Protein AF-A0A6M3LBQ7-F1 (afdb_monomer_lite)

Foldseek 3Di:
DDKDWDADPPQQKIFIADPVVRDTAADIFQDDPNDGSRRLVVVLCVLDPDGPVVADRVLRNVSSVVQVVCVVPDDRDDRDHDDPPPPDDD

pLDDT: mean 82.42, std 13.97, range [48.38, 94.62]

Organism: NCBI:txid1070528

Secondary structure (DSSP, 8-state):
--EEEEEETTTTEEEEEETTTTEEEEEEE--BTTB-HHHHHHHHHHHSSS-GGGS-HHHHHHHHHHHHHHGGG-PPP--PPP--------

Sequence (90 aa):
MGVGILCDKHDEHACFVCNTTEWAFGPVFDEREGLSASEVAEKFLEWLPLDPREYADNVLEKGYGDFLAALPGIVKAELEQGDDDDETDD

Structure (mmCIF, N/CA/C/O backbone):
data_AF-A0A6M3LBQ7-F1
#
_entry.id   AF-A0A6M3LBQ7-F1
#
loop_
_atom_site.group_PDB
_atom_site.id
_atom_site.type_symbol
_atom_site.label_atom_id
_atom_site.label_alt_id
_atom_site.label_comp_id
_atom_site.label_asym_id
_atom_site.label_entity_id
_atom_site.label_seq_id
_atom_site.pdbx_PDB_ins_code
_atom_site.Cartn_x
_atom_site.Cartn_y
_atom_site.Cartn_z
_atom_site.occupancy
_atom_site.B_iso_or_equiv
_atom_site.auth_seq_id
_atom_site.auth_comp_id
_atom_site.auth_asym_id
_atom_site.auth_atom_id
_atom_site.pdbx_PDB_model_num
ATOM 1 N N . MET A 1 1 ? -6.195 -3.818 -16.780 1.00 60.72 1 MET A N 1
ATOM 2 C CA . MET A 1 1 ? -5.681 -4.615 -15.647 1.00 60.72 1 MET A CA 1
ATOM 3 C C . MET A 1 1 ? -5.628 -3.693 -14.445 1.00 60.72 1 MET A C 1
ATOM 5 O O . MET A 1 1 ? -4.945 -2.682 -14.545 1.00 60.72 1 MET A O 1
ATOM 9 N N . GLY A 1 2 ? -6.417 -3.958 -13.404 1.00 81.44 2 GLY A N 1
ATOM 10 C CA . GLY A 1 2 ? -6.566 -3.056 -12.255 1.00 81.44 2 GLY A CA 1
ATOM 11 C C . GLY A 1 2 ? -5.969 -3.635 -10.978 1.00 81.44 2 GLY A C 1
ATOM 12 O O . GLY A 1 2 ? -5.921 -4.857 -10.824 1.00 81.44 2 GLY A O 1
ATOM 13 N N . VAL A 1 3 ? -5.545 -2.742 -10.089 1.00 89.88 3 VAL A N 1
ATOM 14 C CA . VAL A 1 3 ? -5.181 -3.050 -8.704 1.00 89.88 3 VAL A CA 1
ATOM 15 C C . VAL A 1 3 ? -6.443 -2.937 -7.854 1.00 89.88 3 VAL A C 1
ATOM 17 O O . VAL A 1 3 ? -7.210 -1.986 -8.001 1.00 89.88 3 VAL A O 1
ATOM 20 N N . GLY A 1 4 ? -6.691 -3.942 -7.026 1.00 92.50 4 GLY A N 1
ATOM 21 C CA . GLY A 1 4 ? -7.716 -3.938 -5.993 1.00 92.50 4 GLY A CA 1
ATOM 22 C C . GLY A 1 4 ? -7.082 -3.928 -4.609 1.00 92.50 4 GLY A C 1
ATOM 23 O O . GLY A 1 4 ? -5.887 -4.181 -4.458 1.00 92.50 4 GLY A O 1
ATOM 24 N N . ILE A 1 5 ? -7.904 -3.666 -3.600 1.00 94.25 5 ILE A N 1
ATOM 25 C CA . ILE A 1 5 ? -7.531 -3.799 -2.194 1.00 94.25 5 ILE A CA 1
ATOM 26 C C . ILE A 1 5 ? -8.337 -4.965 -1.638 1.00 94.25 5 ILE A C 1
ATOM 28 O O . ILE A 1 5 ? -9.570 -4.952 -1.679 1.00 94.25 5 ILE A O 1
ATOM 32 N N . LEU A 1 6 ? -7.637 -5.985 -1.155 1.00 93.31 6 LEU A N 1
ATOM 33 C CA . LEU A 1 6 ? -8.239 -7.091 -0.428 1.00 93.31 6 LEU A CA 1
ATOM 34 C C . LEU A 1 6 ? -8.098 -6.794 1.062 1.00 93.31 6 LEU A C 1
ATOM 36 O O . LEU A 1 6 ? -6.994 -6.550 1.534 1.00 93.31 6 LEU A O 1
ATOM 40 N N . CYS A 1 7 ? -9.212 -6.802 1.787 1.00 92.44 7 CYS A N 1
ATOM 41 C CA . CYS A 1 7 ? -9.233 -6.565 3.225 1.00 92.44 7 CYS A CA 1
ATOM 42 C C . CYS A 1 7 ? -9.781 -7.798 3.940 1.00 92.44 7 CYS A C 1
ATOM 44 O O . CYS A 1 7 ? -10.881 -8.270 3.625 1.00 92.44 7 CYS A O 1
ATOM 46 N N . ASP A 1 8 ? -9.010 -8.300 4.899 1.00 89.44 8 ASP A N 1
ATOM 47 C CA . ASP A 1 8 ? -9.476 -9.288 5.852 1.00 89.44 8 ASP A CA 1
ATOM 48 C C . ASP A 1 8 ? -10.215 -8.581 6.995 1.00 89.44 8 ASP A C 1
ATOM 50 O O . ASP A 1 8 ? -9.674 -7.720 7.683 1.00 89.44 8 ASP A O 1
ATOM 54 N N . LYS A 1 9 ? -11.490 -8.929 7.178 1.00 79.69 9 LYS A N 1
ATOM 55 C CA . LYS A 1 9 ? -12.364 -8.286 8.172 1.00 79.69 9 LYS A CA 1
ATOM 56 C C . LYS A 1 9 ? -12.228 -8.869 9.580 1.00 79.69 9 LYS A C 1
ATOM 58 O O . LYS A 1 9 ? -12.914 -8.392 10.479 1.00 79.69 9 LYS A O 1
ATOM 63 N N . HIS A 1 10 ? -11.450 -9.935 9.755 1.00 82.44 10 HIS A N 1
ATOM 64 C CA . HIS A 1 10 ? -11.255 -10.594 11.041 1.00 82.44 10 HIS A CA 1
ATOM 65 C C . HIS A 1 10 ? -10.001 -10.089 11.744 1.00 82.44 10 HIS A C 1
ATOM 67 O O . HIS A 1 10 ? -10.074 -9.771 12.928 1.00 82.44 10 HIS A O 1
ATOM 73 N N . ASP A 1 11 ? -8.896 -10.002 11.011 1.00 77.25 11 ASP A N 1
ATOM 74 C CA . ASP A 1 11 ? -7.604 -9.533 11.511 1.00 77.25 11 ASP A CA 1
ATOM 75 C C . ASP A 1 11 ? -7.335 -8.058 11.152 1.00 77.25 11 ASP A C 1
ATOM 77 O O . ASP A 1 11 ? -6.299 -7.512 11.509 1.00 77.25 11 ASP A O 1
ATOM 81 N N . GLU A 1 12 ? -8.285 -7.396 10.480 1.00 85.81 12 GLU A N 1
ATOM 82 C CA . GLU A 1 12 ? -8.243 -5.964 10.144 1.00 85.81 12 GLU A CA 1
ATOM 83 C C . GLU A 1 12 ? -7.007 -5.563 9.326 1.00 85.81 12 GLU A C 1
ATOM 85 O O . GLU A 1 12 ? -6.524 -4.436 9.413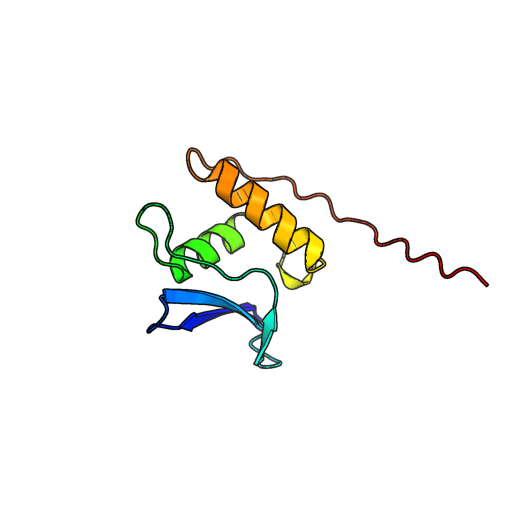 1.00 85.81 12 GLU A O 1
ATOM 90 N N . HIS A 1 13 ? -6.527 -6.480 8.487 1.00 92.50 13 HIS A N 1
ATOM 91 C CA . HIS A 1 13 ? -5.427 -6.248 7.560 1.00 92.50 13 HIS A CA 1
ATOM 92 C C . HIS A 1 13 ? -5.939 -5.993 6.143 1.00 92.50 13 HIS A C 1
ATOM 94 O O . HIS A 1 13 ? -6.999 -6.482 5.738 1.00 92.50 13 HIS A O 1
ATOM 100 N N . ALA A 1 14 ? -5.158 -5.271 5.344 1.00 93.94 14 ALA A N 1
ATOM 101 C CA . ALA A 1 14 ? -5.394 -5.153 3.911 1.00 93.94 14 ALA A CA 1
ATOM 102 C C . ALA A 1 14 ? -4.108 -5.353 3.105 1.00 93.94 14 ALA A C 1
ATOM 104 O O . ALA A 1 14 ? -3.004 -5.199 3.619 1.00 93.94 14 ALA A O 1
ATOM 105 N N . CYS A 1 15 ? -4.242 -5.700 1.830 1.00 94.06 15 CYS A N 1
ATOM 106 C CA . CYS A 1 15 ? -3.133 -5.795 0.884 1.00 94.06 15 CYS A CA 1
ATOM 107 C C . CYS A 1 15 ? -3.595 -5.420 -0.525 1.00 94.06 15 CYS A C 1
ATOM 109 O O . CYS A 1 15 ? -4.797 -5.396 -0.825 1.00 94.06 15 CYS A O 1
ATOM 111 N N . PHE A 1 16 ? -2.641 -5.135 -1.409 1.00 94.56 16 PHE A N 1
ATOM 112 C CA . PHE A 1 16 ? -2.951 -4.975 -2.822 1.00 94.56 16 PHE A CA 1
ATOM 113 C C . PHE A 1 16 ? -3.114 -6.329 -3.495 1.00 94.56 16 PHE A C 1
ATOM 115 O O . PHE A 1 16 ? -2.399 -7.280 -3.195 1.00 94.56 16 PHE A O 1
ATOM 122 N N . VAL A 1 17 ? -4.048 -6.399 -4.443 1.00 94.62 17 VAL A N 1
ATOM 123 C CA . VAL A 1 17 ? -4.287 -7.578 -5.273 1.00 94.62 17 VAL A CA 1
ATOM 124 C C . VAL A 1 17 ? -4.379 -7.180 -6.741 1.00 94.62 17 VAL A C 1
ATOM 126 O O . VAL A 1 17 ? -4.998 -6.183 -7.110 1.00 94.62 17 VAL A O 1
ATOM 129 N N . CYS A 1 18 ? -3.763 -7.960 -7.621 1.00 90.50 18 CYS A N 1
ATOM 130 C CA . CYS A 1 18 ? -3.980 -7.813 -9.053 1.00 90.50 18 CYS A CA 1
ATOM 131 C C . CYS A 1 18 ? -5.317 -8.466 -9.427 1.00 90.50 18 CYS A C 1
ATOM 133 O O . CYS A 1 18 ? -5.429 -9.688 -9.422 1.00 90.50 18 CYS A O 1
ATOM 135 N N . ASN A 1 19 ? -6.318 -7.685 -9.845 1.00 88.00 19 ASN A N 1
ATOM 136 C CA . ASN A 1 19 ? -7.661 -8.205 -10.164 1.00 88.00 19 ASN A CA 1
ATOM 137 C C . ASN A 1 19 ? -7.692 -9.172 -11.363 1.00 88.00 19 ASN A C 1
ATOM 139 O O . ASN A 1 19 ? -8.732 -9.737 -11.679 1.00 88.00 19 ASN A O 1
ATOM 143 N N . THR A 1 20 ? -6.590 -9.287 -12.108 1.00 87.06 20 THR A N 1
ATOM 144 C CA . THR A 1 20 ? -6.491 -10.175 -13.277 1.00 87.06 20 THR A CA 1
ATOM 145 C C . THR A 1 20 ? -5.891 -11.530 -12.920 1.00 87.06 20 THR A C 1
ATOM 147 O O . THR A 1 20 ? -6.337 -12.539 -13.453 1.00 87.06 20 THR A O 1
ATOM 150 N N . THR A 1 21 ? -4.883 -11.557 -12.048 1.00 89.25 21 THR A N 1
ATOM 151 C CA . THR A 1 21 ? -4.197 -12.793 -11.645 1.00 89.25 21 THR A CA 1
ATOM 152 C C . THR A 1 21 ? -4.633 -13.295 -10.274 1.00 89.25 21 THR A C 1
ATOM 154 O O . THR A 1 21 ? -4.315 -14.427 -9.938 1.00 89.25 21 THR A O 1
ATOM 157 N N . GLU A 1 22 ? -5.344 -12.472 -9.499 1.00 90.50 22 GLU A N 1
ATOM 158 C CA . GLU A 1 22 ? -5.739 -12.726 -8.106 1.00 90.50 22 GLU A CA 1
ATOM 159 C C . GLU A 1 22 ? -4.541 -12.942 -7.167 1.00 90.50 22 GLU A C 1
ATOM 161 O O . GLU A 1 22 ? -4.637 -13.620 -6.149 1.00 90.50 22 GLU A O 1
ATOM 166 N N . TRP A 1 23 ? -3.391 -12.353 -7.507 1.00 91.19 23 TRP A N 1
ATOM 167 C CA . TRP A 1 23 ? -2.187 -12.393 -6.676 1.00 91.19 23 TRP A CA 1
ATOM 168 C C . TRP A 1 23 ? -2.086 -11.149 -5.806 1.00 91.19 23 TRP A C 1
ATOM 170 O O . TRP A 1 23 ? -2.216 -10.030 -6.313 1.00 91.19 23 TRP A O 1
ATOM 180 N N . ALA A 1 24 ? -1.841 -11.367 -4.515 1.00 92.31 24 ALA A N 1
ATOM 181 C CA . ALA A 1 24 ? -1.526 -10.307 -3.570 1.00 92.31 24 ALA A CA 1
ATOM 182 C C . ALA A 1 24 ? -0.050 -9.899 -3.682 1.00 92.31 24 ALA A C 1
ATOM 184 O O . ALA A 1 24 ? 0.796 -10.745 -3.976 1.00 92.31 24 ALA A O 1
ATOM 185 N N . PHE A 1 25 ? 0.246 -8.619 -3.470 1.00 91.25 25 PHE A N 1
ATOM 186 C CA . PHE A 1 25 ? 1.600 -8.066 -3.561 1.00 91.25 25 PHE A CA 1
ATOM 187 C C . PHE A 1 25 ? 1.758 -6.812 -2.690 1.00 91.25 25 PHE A C 1
ATOM 189 O O . PHE A 1 25 ? 0.766 -6.235 -2.231 1.00 91.25 25 PHE A O 1
ATOM 196 N N . GLY A 1 26 ? 3.007 -6.378 -2.503 1.00 88.94 26 GLY A N 1
ATOM 197 C CA . GLY A 1 26 ? 3.343 -5.202 -1.705 1.00 88.94 26 GLY A CA 1
ATOM 198 C C . GLY A 1 26 ? 3.154 -5.399 -0.192 1.00 88.94 26 GLY A C 1
ATOM 199 O O . GLY A 1 26 ? 3.029 -6.529 0.288 1.00 88.94 26 GLY A O 1
ATOM 200 N N . PRO A 1 27 ? 3.161 -4.298 0.581 1.00 91.31 27 PRO A N 1
ATOM 201 C CA . PRO A 1 27 ? 3.089 -4.350 2.035 1.00 91.31 27 PRO A CA 1
ATOM 202 C C . PRO A 1 27 ? 1.697 -4.747 2.538 1.00 91.31 27 PRO A C 1
ATOM 204 O O . PRO A 1 27 ? 0.677 -4.549 1.873 1.00 91.31 27 PRO A O 1
ATOM 207 N N . VAL A 1 28 ? 1.669 -5.264 3.767 1.00 93.06 28 VAL A N 1
ATOM 208 C CA . VAL A 1 28 ? 0.433 -5.446 4.532 1.00 93.06 28 VAL A CA 1
ATOM 209 C C . VAL A 1 28 ? 0.094 -4.134 5.237 1.00 93.06 28 VAL A C 1
ATOM 211 O O . VAL A 1 28 ? 0.943 -3.519 5.886 1.00 93.06 28 VAL A O 1
ATOM 214 N N . PHE A 1 29 ? -1.153 -3.706 5.087 1.00 93.69 29 PHE A N 1
ATOM 215 C CA . PHE A 1 29 ? -1.705 -2.513 5.710 1.00 93.69 29 PHE A CA 1
ATOM 216 C C . PHE A 1 29 ? -2.447 -2.880 6.992 1.00 93.69 29 PHE A C 1
ATOM 218 O O . PHE A 1 29 ? -3.177 -3.871 7.026 1.00 93.69 29 PHE A O 1
ATOM 225 N N . ASP A 1 30 ? -2.293 -2.031 8.005 1.00 91.44 30 ASP A N 1
ATOM 226 C CA . ASP A 1 30 ? -2.915 -2.149 9.324 1.00 91.44 30 ASP A CA 1
ATOM 227 C C . ASP A 1 30 ? -3.751 -0.904 9.629 1.00 91.44 30 ASP A C 1
ATOM 229 O O . ASP A 1 30 ? -3.520 0.161 9.046 1.00 91.44 30 ASP A O 1
ATOM 233 N N . GLU A 1 31 ? -4.670 -1.006 10.592 1.00 88.00 31 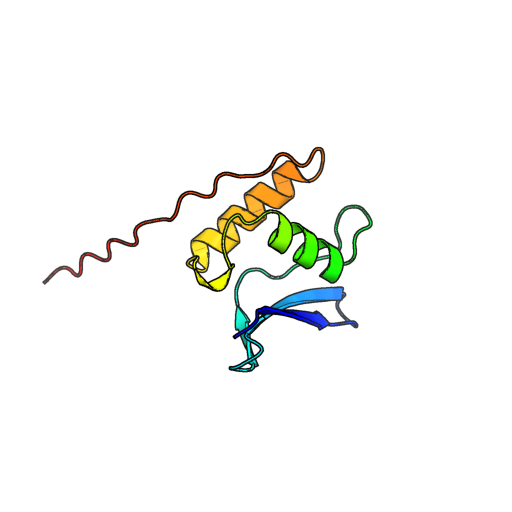GLU A N 1
ATOM 234 C CA . GLU A 1 31 ? -5.349 0.168 11.145 1.00 88.00 31 GLU A CA 1
ATOM 235 C C . GLU A 1 31 ? -4.331 1.163 11.735 1.00 88.00 31 GLU A C 1
ATOM 237 O O . GLU A 1 31 ? -3.461 0.814 12.543 1.00 88.00 31 GLU A O 1
ATOM 242 N N . ARG A 1 32 ? -4.438 2.437 11.343 1.00 85.81 32 ARG A N 1
ATOM 243 C CA . ARG A 1 32 ? -3.554 3.515 11.808 1.00 85.81 32 ARG A CA 1
ATOM 244 C C . ARG A 1 32 ? -4.318 4.821 11.952 1.00 85.81 32 ARG A C 1
ATOM 246 O O . ARG A 1 32 ? -5.061 5.214 11.066 1.00 85.81 32 ARG A O 1
ATOM 253 N N . GLU A 1 33 ? -4.085 5.523 13.061 1.00 80.38 33 GLU A N 1
AT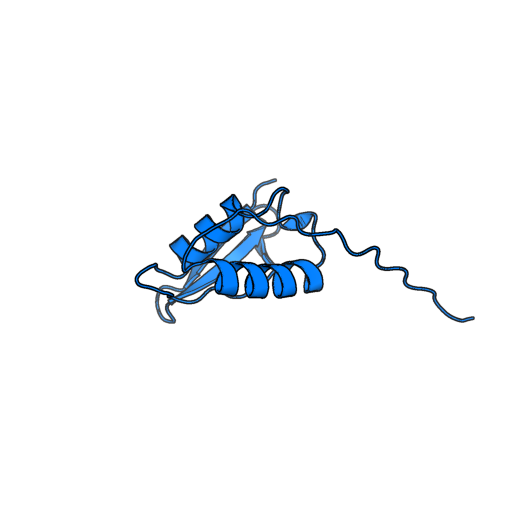OM 254 C CA . GLU A 1 33 ? -4.591 6.888 13.300 1.00 80.38 33 GLU A CA 1
ATOM 255 C C . GLU A 1 33 ? -6.112 7.061 13.078 1.00 80.38 33 GLU A C 1
ATOM 257 O O . GLU A 1 33 ? -6.576 8.120 12.661 1.00 80.38 33 GLU A O 1
ATOM 262 N N . GLY A 1 34 ? -6.901 6.023 13.384 1.00 82.38 34 GLY A N 1
ATOM 263 C CA . GLY A 1 34 ? -8.359 6.027 13.209 1.00 82.38 34 GLY A CA 1
ATOM 264 C C . GLY A 1 34 ? -8.835 5.771 11.774 1.00 82.38 34 GLY A C 1
ATOM 265 O O . GLY A 1 34 ? -10.010 5.993 11.491 1.00 82.38 34 GLY A O 1
ATOM 266 N N . LEU A 1 35 ? -7.940 5.328 10.887 1.00 87.31 35 LEU A N 1
ATOM 267 C CA . LEU A 1 35 ? -8.239 4.837 9.545 1.00 87.31 35 LEU A CA 1
ATOM 268 C C . LEU A 1 35 ? -8.142 3.314 9.525 1.00 87.31 35 LEU A C 1
ATOM 270 O O . LEU A 1 35 ? -7.134 2.764 9.972 1.00 87.31 35 LEU A O 1
ATOM 274 N N . SER A 1 36 ? -9.143 2.653 8.947 1.00 90.69 36 SER A N 1
ATOM 275 C 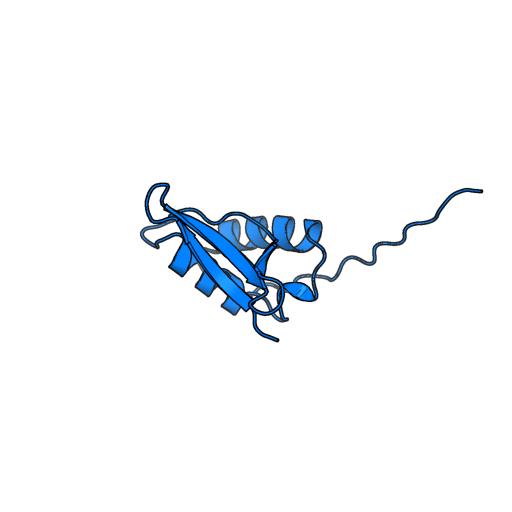CA . SER A 1 36 ? -9.111 1.207 8.706 1.00 90.69 36 SER A CA 1
ATOM 276 C C . SER A 1 36 ? -7.970 0.818 7.759 1.00 90.69 36 SER A C 1
ATOM 278 O O . SER A 1 36 ? -7.538 1.624 6.934 1.00 90.69 36 SER A O 1
ATOM 280 N N . ALA A 1 37 ? -7.509 -0.435 7.807 1.00 91.75 37 ALA A N 1
ATOM 281 C CA . ALA A 1 37 ? -6.445 -0.904 6.913 1.00 91.75 37 ALA A CA 1
ATOM 282 C C . ALA A 1 37 ? -6.762 -0.696 5.422 1.00 91.75 37 ALA A C 1
ATOM 284 O O . ALA A 1 37 ? -5.870 -0.364 4.643 1.00 91.75 37 ALA A O 1
ATOM 285 N N . SER A 1 38 ? -8.033 -0.825 5.018 1.00 92.81 38 SER A N 1
ATOM 286 C CA . SER A 1 38 ? -8.460 -0.493 3.655 1.00 92.81 38 SER A CA 1
ATOM 287 C C . SER A 1 38 ? -8.287 0.990 3.331 1.00 92.81 38 SER A C 1
ATOM 289 O O . SER A 1 38 ? -7.775 1.311 2.265 1.00 92.81 38 SER A O 1
ATOM 291 N N . GLU A 1 39 ? -8.638 1.892 4.251 1.00 91.88 39 GLU A N 1
ATOM 292 C CA . GLU A 1 39 ? -8.472 3.338 4.045 1.00 91.88 39 GLU A CA 1
ATOM 293 C C . GLU A 1 39 ? -6.993 3.743 4.015 1.00 91.88 39 GLU A C 1
ATOM 295 O O . GLU A 1 39 ? -6.605 4.636 3.261 1.00 91.88 39 GLU A O 1
ATOM 300 N N . VAL A 1 40 ? -6.150 3.081 4.812 1.00 92.12 40 VAL A N 1
ATOM 301 C CA . VAL A 1 40 ? -4.692 3.262 4.773 1.00 92.12 40 VAL A CA 1
ATOM 302 C C . VAL A 1 40 ? -4.142 2.818 3.417 1.00 92.12 40 VAL A C 1
ATOM 304 O O . VAL A 1 40 ? -3.376 3.561 2.802 1.00 92.12 40 VAL A O 1
ATOM 307 N N . ALA A 1 41 ? -4.572 1.657 2.915 1.00 93.19 41 ALA A N 1
ATOM 308 C CA . ALA A 1 41 ? -4.189 1.154 1.598 1.00 93.19 41 ALA A CA 1
ATOM 309 C C . ALA A 1 41 ? -4.640 2.090 0.460 1.00 93.19 41 ALA A C 1
ATOM 311 O O . ALA A 1 41 ? -3.866 2.356 -0.459 1.00 93.19 41 ALA A O 1
ATOM 312 N N . GLU A 1 42 ? -5.860 2.636 0.533 1.00 92.62 42 GLU A N 1
ATOM 313 C CA . GLU A 1 42 ? -6.368 3.629 -0.424 1.00 92.62 42 GLU A CA 1
ATOM 314 C C . GLU A 1 42 ? -5.523 4.906 -0.408 1.00 92.62 42 GLU A C 1
ATOM 316 O O . GLU A 1 42 ? -5.084 5.371 -1.459 1.00 92.62 42 GLU A O 1
ATOM 321 N N . LYS A 1 43 ? -5.212 5.441 0.776 1.00 91.94 43 LYS A N 1
ATOM 322 C CA . LYS A 1 43 ? -4.367 6.637 0.895 1.00 91.94 43 LYS A CA 1
ATOM 323 C C . LYS A 1 43 ? -2.951 6.410 0.394 1.00 91.94 43 LYS A C 1
ATOM 325 O O . LYS A 1 43 ? -2.382 7.312 -0.217 1.00 91.94 43 LYS A O 1
ATOM 330 N N . PHE A 1 44 ? -2.379 5.237 0.652 1.00 92.62 44 PHE A N 1
ATOM 331 C CA . PHE A 1 44 ? -1.069 4.895 0.117 1.00 92.62 44 PHE A CA 1
ATOM 332 C C . PHE A 1 44 ? -1.115 4.841 -1.412 1.00 92.62 44 PHE A C 1
ATOM 334 O O . PHE A 1 44 ? -0.267 5.442 -2.065 1.00 92.62 44 PHE A O 1
ATOM 341 N N . LEU A 1 45 ? -2.156 4.232 -1.989 1.00 91.62 45 LEU A N 1
ATOM 342 C CA . LEU A 1 45 ? -2.362 4.196 -3.437 1.00 91.62 45 LEU A CA 1
ATOM 343 C C . LEU A 1 45 ? -2.483 5.601 -4.055 1.00 91.62 45 LEU A C 1
ATOM 345 O O . LEU A 1 45 ? -1.919 5.846 -5.115 1.00 91.62 45 LEU A O 1
ATOM 349 N N . GLU A 1 46 ? -3.180 6.532 -3.397 1.00 90.50 46 GLU A N 1
ATOM 350 C CA . GLU A 1 46 ? -3.279 7.936 -3.834 1.00 90.50 46 GLU A CA 1
ATOM 351 C C . GLU A 1 46 ? -1.962 8.717 -3.688 1.00 90.50 46 GLU A C 1
ATOM 353 O O . GLU A 1 46 ? -1.723 9.705 -4.393 1.00 90.50 46 GLU A O 1
ATOM 358 N N . TRP A 1 47 ? -1.123 8.311 -2.737 1.00 90.94 47 TRP A N 1
ATOM 359 C CA . TRP A 1 47 ? 0.156 8.948 -2.455 1.00 90.94 47 TRP A CA 1
ATOM 360 C C . TRP A 1 47 ? 1.239 8.538 -3.456 1.00 90.94 47 TRP A C 1
ATOM 362 O O . TRP A 1 47 ? 2.083 9.368 -3.809 1.00 90.94 47 TRP A O 1
ATOM 372 N N . LEU A 1 48 ? 1.181 7.300 -3.956 1.00 90.06 48 LEU A N 1
ATOM 373 C CA . LEU A 1 48 ? 2.069 6.807 -5.003 1.00 90.06 48 LEU A CA 1
ATOM 374 C C . LEU A 1 48 ? 1.890 7.612 -6.307 1.00 90.06 48 LEU A C 1
ATOM 376 O O . LEU A 1 48 ? 0.764 7.861 -6.744 1.00 90.06 48 LEU A O 1
ATOM 380 N N . PRO A 1 49 ? 2.984 8.040 -6.964 1.00 89.62 49 PRO A N 1
ATOM 381 C CA . PRO A 1 49 ? 2.881 8.776 -8.221 1.00 89.62 49 PRO A CA 1
ATOM 382 C C . PRO A 1 49 ? 2.566 7.886 -9.433 1.00 89.62 49 PRO A C 1
ATOM 384 O O . PRO A 1 49 ? 2.060 8.404 -10.430 1.00 89.62 49 PRO A O 1
ATOM 387 N N . LEU A 1 50 ? 2.853 6.584 -9.358 1.00 90.38 50 LEU A N 1
ATOM 388 C CA . LEU A 1 50 ? 2.618 5.597 -10.417 1.00 90.38 50 LEU A CA 1
ATOM 389 C C . LEU A 1 50 ? 1.773 4.424 -9.902 1.00 90.38 50 LEU A C 1
ATOM 391 O O . LEU A 1 50 ? 1.474 4.331 -8.710 1.00 90.38 50 LEU A O 1
ATOM 395 N N . ASP A 1 51 ? 1.394 3.517 -10.805 1.00 89.50 51 ASP A N 1
ATOM 396 C CA . ASP A 1 51 ? 0.714 2.279 -10.419 1.00 89.50 51 ASP A CA 1
ATOM 397 C C . ASP A 1 51 ? 1.648 1.444 -9.519 1.00 89.50 51 ASP A C 1
ATOM 399 O O . ASP A 1 51 ? 2.820 1.273 -9.858 1.00 89.50 51 ASP A O 1
ATOM 403 N N . PRO A 1 52 ? 1.172 0.901 -8.381 1.00 90.25 52 PRO A N 1
ATOM 404 C CA . PRO A 1 52 ? 2.022 0.180 -7.437 1.00 90.25 52 PRO A CA 1
ATOM 405 C C . PRO A 1 52 ? 2.735 -1.023 -8.076 1.00 90.25 52 PRO A C 1
ATOM 407 O O . PRO A 1 52 ? 3.802 -1.404 -7.621 1.00 90.25 52 PRO A O 1
ATOM 410 N N . ARG A 1 53 ? 2.198 -1.597 -9.162 1.00 88.81 53 ARG A N 1
ATOM 411 C CA . ARG A 1 53 ? 2.829 -2.716 -9.888 1.00 88.81 53 ARG A CA 1
ATOM 412 C C . ARG A 1 53 ? 4.046 -2.310 -10.719 1.00 88.81 53 ARG A C 1
ATOM 414 O O . ARG A 1 53 ? 4.726 -3.185 -11.243 1.00 88.81 53 ARG A O 1
ATOM 421 N N . GLU A 1 54 ? 4.280 -1.013 -10.901 1.00 90.75 54 GLU A N 1
ATOM 422 C CA . GLU A 1 54 ? 5.473 -0.491 -11.578 1.00 90.75 54 GLU A CA 1
ATOM 423 C C . GLU A 1 54 ? 6.669 -0.353 -10.629 1.00 90.75 54 GLU A C 1
ATOM 425 O O . GLU A 1 54 ? 7.768 -0.028 -11.072 1.00 90.75 54 GLU A O 1
ATOM 430 N N . TYR A 1 55 ? 6.469 -0.606 -9.336 1.00 89.94 55 TYR A N 1
ATOM 431 C CA . TYR A 1 55 ? 7.526 -0.614 -8.337 1.00 89.94 55 TYR A CA 1
ATOM 432 C C . TYR A 1 55 ? 7.913 -2.047 -7.989 1.00 89.94 55 TYR A C 1
ATOM 434 O O . TYR A 1 55 ? 7.065 -2.937 -7.918 1.00 89.94 55 TYR A O 1
ATOM 442 N N . ALA A 1 56 ? 9.200 -2.253 -7.723 1.00 89.00 56 ALA A N 1
ATOM 443 C CA . ALA A 1 56 ? 9.668 -3.470 -7.083 1.00 89.00 56 ALA A CA 1
ATOM 444 C C . ALA A 1 56 ? 9.169 -3.539 -5.626 1.00 89.00 56 ALA A C 1
ATOM 446 O O . ALA A 1 56 ? 8.939 -2.506 -4.985 1.00 89.00 56 ALA A O 1
ATOM 447 N N . ASP A 1 57 ? 9.004 -4.755 -5.097 1.00 87.00 57 ASP A N 1
ATOM 448 C CA . ASP A 1 57 ? 8.414 -4.978 -3.769 1.00 87.00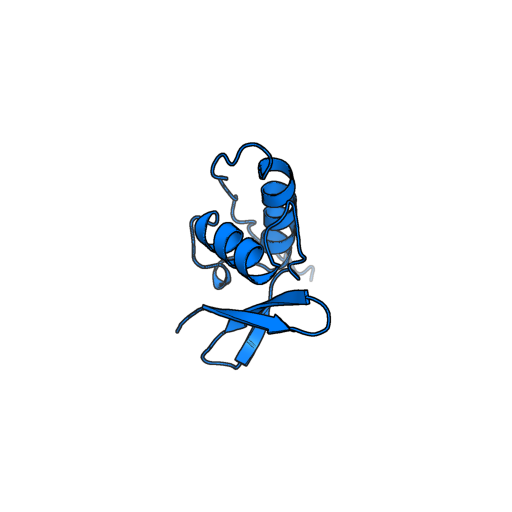 57 ASP A CA 1
ATOM 449 C C . ASP A 1 57 ? 9.196 -4.248 -2.662 1.00 87.00 57 ASP A C 1
ATOM 451 O O . ASP A 1 57 ? 8.600 -3.557 -1.839 1.00 87.00 57 ASP A O 1
ATOM 455 N N . ASN A 1 58 ? 10.530 -4.285 -2.709 1.00 87.31 58 ASN A N 1
ATOM 456 C CA . ASN A 1 58 ? 11.410 -3.558 -1.785 1.00 87.31 58 ASN A CA 1
ATOM 457 C C . ASN A 1 58 ? 11.186 -2.031 -1.812 1.00 87.31 58 ASN A C 1
ATOM 459 O O . ASN A 1 58 ? 11.282 -1.365 -0.777 1.00 87.31 58 ASN A O 1
ATOM 463 N N . VAL A 1 59 ? 10.880 -1.457 -2.981 1.00 90.50 59 VAL A N 1
ATOM 464 C CA . VAL A 1 59 ? 10.589 -0.024 -3.140 1.00 90.50 59 VAL A CA 1
ATOM 465 C C . VAL A 1 59 ? 9.217 0.310 -2.561 1.00 90.50 59 VAL A C 1
ATOM 467 O O . VAL A 1 59 ? 9.086 1.325 -1.876 1.00 90.50 59 VAL A O 1
ATOM 470 N N . LEU A 1 60 ? 8.212 -0.549 -2.767 1.00 91.00 60 LEU A N 1
ATOM 471 C CA . LEU A 1 60 ? 6.896 -0.400 -2.137 1.00 91.00 60 LEU A CA 1
ATOM 472 C C . LEU A 1 60 ? 6.983 -0.492 -0.614 1.00 91.00 60 LEU A C 1
ATOM 474 O O . LEU A 1 60 ? 6.378 0.325 0.077 1.00 91.00 60 LEU A O 1
ATOM 478 N N . GLU A 1 61 ? 7.743 -1.452 -0.086 1.00 90.06 61 GLU A N 1
ATOM 479 C CA . GLU A 1 61 ? 7.947 -1.622 1.355 1.00 90.06 61 GLU A CA 1
ATOM 480 C C . GLU A 1 61 ? 8.626 -0.396 1.973 1.00 90.06 61 GLU A C 1
ATOM 482 O O . GLU A 1 61 ? 8.157 0.140 2.982 1.00 90.06 61 GLU A O 1
ATOM 487 N N . LYS A 1 62 ? 9.696 0.101 1.340 1.00 90.50 62 LYS A N 1
ATOM 488 C CA . LYS A 1 62 ? 10.370 1.329 1.776 1.00 90.50 62 LYS A CA 1
ATOM 489 C C . LYS A 1 62 ? 9.432 2.535 1.699 1.00 90.50 62 LYS A C 1
ATOM 491 O O . LYS A 1 62 ? 9.304 3.271 2.675 1.00 90.50 62 LYS A O 1
ATOM 496 N N . GLY A 1 63 ? 8.741 2.701 0.573 1.00 91.69 63 GLY A N 1
ATOM 497 C CA . GLY A 1 63 ? 7.811 3.803 0.356 1.00 91.69 63 GLY A CA 1
ATOM 498 C C . GLY A 1 63 ? 6.636 3.791 1.327 1.00 91.69 63 GLY A C 1
ATOM 499 O O . GLY A 1 63 ? 6.181 4.851 1.747 1.00 91.69 63 GLY A O 1
ATOM 500 N N . TYR A 1 64 ? 6.184 2.613 1.755 1.00 92.69 64 TYR A N 1
ATOM 501 C CA . TYR A 1 64 ? 5.179 2.492 2.804 1.00 92.69 64 TYR A CA 1
ATOM 502 C C . TYR A 1 64 ? 5.702 2.977 4.158 1.00 92.69 64 TYR A C 1
ATOM 504 O O . TYR A 1 64 ? 4.998 3.701 4.861 1.00 92.69 64 TYR A O 1
ATOM 512 N N . GLY A 1 65 ? 6.957 2.672 4.499 1.00 90.69 65 GLY A N 1
ATOM 513 C CA . GLY A 1 65 ? 7.620 3.246 5.673 1.00 90.69 65 GLY A CA 1
ATOM 514 C C . GLY A 1 65 ? 7.662 4.779 5.641 1.00 90.69 65 GLY A C 1
ATOM 515 O O . GLY A 1 65 ? 7.315 5.428 6.631 1.00 90.69 65 GLY A O 1
ATOM 516 N N . ASP A 1 66 ? 8.015 5.357 4.491 1.00 91.75 66 ASP A N 1
ATOM 517 C CA . ASP A 1 66 ? 8.049 6.811 4.289 1.00 91.75 66 ASP A CA 1
ATOM 518 C C . ASP A 1 66 ? 6.645 7.438 4.365 1.00 91.75 66 ASP A C 1
ATOM 520 O O . ASP A 1 66 ? 6.449 8.483 4.992 1.00 91.75 66 ASP A O 1
ATOM 524 N N . PHE A 1 67 ? 5.639 6.772 3.795 1.00 91.44 67 PHE A N 1
ATOM 525 C CA . PHE A 1 67 ? 4.236 7.172 3.889 1.00 91.44 67 PHE A CA 1
ATOM 526 C C . PHE A 1 67 ? 3.737 7.188 5.340 1.00 91.44 67 PHE A C 1
ATOM 528 O O . PHE A 1 67 ? 3.133 8.171 5.771 1.00 91.44 67 PHE A O 1
ATOM 535 N N . LEU A 1 68 ? 4.037 6.145 6.121 1.00 88.31 68 LEU A N 1
ATOM 536 C CA . LEU A 1 68 ? 3.691 6.082 7.545 1.00 88.31 68 LEU A CA 1
ATOM 537 C C . LEU A 1 68 ? 4.371 7.195 8.353 1.00 88.31 68 LEU A C 1
ATOM 539 O O . LEU A 1 68 ? 3.770 7.730 9.284 1.00 88.31 68 LEU A O 1
ATOM 543 N N . ALA A 1 69 ? 5.599 7.576 7.999 1.00 87.12 69 ALA A N 1
ATOM 544 C CA . ALA A 1 69 ? 6.287 8.699 8.630 1.00 87.12 69 ALA A CA 1
ATOM 545 C C . ALA A 1 69 ? 5.675 10.064 8.253 1.00 87.12 69 ALA A C 1
ATOM 547 O O . ALA A 1 69 ? 5.712 10.996 9.058 1.00 87.12 69 ALA A O 1
ATOM 548 N N . ALA A 1 70 ? 5.099 10.188 7.051 1.00 84.25 70 ALA A N 1
ATOM 549 C CA . ALA A 1 70 ? 4.482 11.413 6.537 1.00 84.25 70 ALA A CA 1
ATOM 550 C C . ALA A 1 70 ? 2.997 11.584 6.920 1.00 84.25 70 ALA A C 1
ATOM 552 O O . ALA A 1 70 ? 2.471 12.698 6.850 1.00 84.25 70 ALA A O 1
ATOM 553 N N . LEU A 1 71 ? 2.322 10.511 7.341 1.00 73.25 71 LEU A N 1
ATOM 554 C CA . LEU A 1 71 ? 0.910 10.479 7.741 1.00 73.25 71 LEU A CA 1
ATOM 555 C C . LEU A 1 71 ? 0.465 11.577 8.738 1.00 73.25 71 LEU A C 1
ATOM 557 O O . LEU A 1 71 ? -0.580 12.180 8.473 1.00 73.25 71 LEU A O 1
ATOM 561 N N . PRO A 1 72 ? 1.248 11.986 9.764 1.00 62.81 72 PRO A N 1
ATOM 562 C CA . PRO A 1 72 ? 0.865 13.102 10.640 1.00 62.81 72 PRO A CA 1
ATOM 563 C C . PRO A 1 72 ? 0.850 14.497 9.964 1.00 62.81 72 PRO A C 1
ATOM 565 O O . PRO A 1 72 ? 0.615 15.499 10.642 1.00 62.81 72 PRO A O 1
ATOM 568 N N . GLY A 1 73 ? 1.077 14.606 8.644 1.00 58.47 73 GLY A N 1
ATOM 569 C CA . GLY A 1 73 ? 1.038 15.877 7.906 1.00 58.47 73 GLY A CA 1
ATOM 570 C C . GLY A 1 73 ? 1.143 15.766 6.379 1.00 58.47 73 GLY A C 1
ATOM 571 O O . GLY A 1 73 ? 1.813 16.603 5.782 1.00 58.47 73 GLY A O 1
ATOM 572 N N . ILE A 1 74 ? 0.520 14.743 5.775 1.00 55.69 74 ILE A N 1
ATOM 573 C CA . ILE A 1 74 ? 0.752 14.226 4.405 1.00 55.69 74 ILE A CA 1
ATOM 574 C C . ILE A 1 74 ? 1.237 15.285 3.391 1.00 55.69 74 ILE A C 1
ATOM 576 O O . ILE A 1 74 ? 0.457 16.050 2.819 1.00 55.69 74 ILE A O 1
ATOM 580 N N . VAL A 1 75 ? 2.545 15.248 3.119 1.00 52.03 75 VAL A N 1
ATOM 581 C CA . VAL A 1 75 ? 3.200 15.813 1.931 1.00 52.03 75 VAL A CA 1
ATOM 582 C C . VAL A 1 75 ? 3.460 14.646 0.969 1.00 52.03 75 VAL A C 1
ATOM 584 O O . VAL A 1 75 ? 3.833 13.553 1.398 1.00 52.03 75 VAL A O 1
ATOM 587 N N . LYS A 1 76 ? 3.197 14.841 -0.325 1.00 53.50 76 LYS A N 1
ATOM 588 C CA . LYS A 1 76 ? 3.343 13.810 -1.368 1.00 53.50 76 LYS A CA 1
ATOM 589 C C . LYS A 1 76 ? 4.817 13.396 -1.509 1.00 53.50 76 LYS A C 1
ATOM 591 O O . LYS A 1 76 ? 5.661 14.290 -1.538 1.00 53.50 76 LYS A O 1
ATOM 596 N N . ALA A 1 77 ? 5.133 12.101 -1.606 1.00 58.78 77 ALA A N 1
ATOM 597 C CA . ALA A 1 77 ? 6.520 11.679 -1.831 1.00 58.78 77 ALA A CA 1
ATOM 598 C C . ALA A 1 77 ? 6.911 11.598 -3.298 1.00 58.78 77 ALA A C 1
ATOM 600 O O . ALA A 1 77 ? 6.123 11.246 -4.176 1.00 58.78 77 ALA A O 1
ATOM 601 N N . GLU A 1 78 ? 8.197 11.848 -3.506 1.00 59.91 78 GLU A N 1
ATOM 602 C CA . GLU A 1 78 ? 8.950 11.492 -4.695 1.00 59.91 78 GLU A CA 1
ATOM 603 C C . GLU A 1 78 ? 9.637 10.149 -4.402 1.00 59.91 78 GLU A C 1
ATOM 605 O O . GLU A 1 78 ? 10.691 10.108 -3.773 1.00 59.91 78 GLU A O 1
ATOM 610 N N . LEU A 1 79 ? 8.998 9.034 -4.771 1.00 60.31 79 LEU A N 1
ATOM 611 C CA . LEU A 1 79 ? 9.646 7.722 -4.710 1.00 60.31 79 LEU A CA 1
ATOM 612 C C . LEU A 1 79 ? 10.583 7.577 -5.910 1.00 60.31 79 LEU A C 1
ATOM 614 O O . LEU A 1 79 ? 10.121 7.529 -7.051 1.00 60.31 79 LEU A O 1
ATOM 618 N N . GLU A 1 80 ? 11.886 7.505 -5.650 1.00 57.62 80 GLU A N 1
ATOM 619 C CA . GLU A 1 80 ? 12.885 7.188 -6.671 1.00 57.62 80 GLU A CA 1
ATOM 620 C C . GLU A 1 80 ? 12.801 5.695 -7.026 1.00 57.62 80 GLU A C 1
ATOM 622 O O . GLU A 1 80 ? 12.867 4.833 -6.147 1.00 57.62 80 GLU A O 1
ATOM 627 N N . GLN A 1 81 ? 12.618 5.392 -8.316 1.00 55.91 81 GLN A N 1
ATOM 628 C CA . GLN A 1 81 ? 12.701 4.027 -8.836 1.00 55.91 81 GLN A CA 1
ATOM 629 C C . GLN A 1 81 ? 14.130 3.519 -8.620 1.00 55.91 81 GLN A C 1
ATOM 631 O O . GLN A 1 81 ? 15.082 4.132 -9.096 1.00 55.91 81 GLN A O 1
ATOM 636 N N . GLY A 1 82 ? 14.283 2.436 -7.858 1.00 51.38 82 GLY A N 1
ATOM 637 C CA . GLY A 1 82 ? 15.563 1.747 -7.753 1.00 51.38 82 GLY A CA 1
ATOM 638 C C . GLY A 1 82 ? 15.830 0.983 -9.046 1.00 51.38 82 GLY A C 1
ATOM 639 O O . GLY A 1 82 ? 15.052 0.095 -9.387 1.00 51.38 82 GLY A O 1
ATOM 640 N N . ASP A 1 83 ? 16.896 1.340 -9.760 1.00 48.38 83 ASP A N 1
ATOM 641 C CA . ASP A 1 83 ? 17.507 0.471 -10.767 1.00 48.38 83 ASP A CA 1
ATOM 642 C C . ASP A 1 83 ? 18.106 -0.742 -10.031 1.00 48.38 83 ASP A C 1
ATOM 644 O O . ASP A 1 83 ? 19.117 -0.631 -9.333 1.00 48.38 83 ASP A O 1
ATOM 648 N N . ASP A 1 84 ? 17.438 -1.892 -10.132 1.00 53.72 84 ASP A N 1
ATOM 649 C CA . ASP A 1 84 ? 17.989 -3.197 -9.755 1.00 53.72 84 ASP A CA 1
ATOM 650 C C . ASP A 1 84 ? 19.025 -3.606 -10.826 1.00 53.72 84 ASP A C 1
ATOM 652 O O . ASP A 1 84 ? 18.721 -4.318 -11.784 1.00 53.72 84 ASP A O 1
ATOM 656 N N . ASP A 1 85 ? 20.257 -3.103 -10.693 1.00 54.09 85 ASP A N 1
ATOM 657 C CA . ASP A 1 85 ? 21.439 -3.637 -11.384 1.00 54.09 85 ASP A CA 1
ATOM 658 C C . ASP A 1 85 ? 21.841 -4.967 -10.711 1.00 54.09 85 ASP A C 1
ATOM 660 O O . ASP A 1 85 ? 22.662 -5.013 -9.790 1.00 54.09 85 ASP A O 1
ATOM 664 N N . ASP A 1 86 ? 21.224 -6.066 -11.151 1.00 55.22 86 ASP A N 1
ATOM 665 C CA . ASP A 1 86 ? 21.673 -7.432 -10.855 1.00 55.22 86 ASP A CA 1
ATOM 666 C C . ASP A 1 86 ? 22.850 -7.773 -11.795 1.00 55.22 86 ASP A C 1
ATOM 668 O O . ASP A 1 86 ? 22.680 -8.336 -12.879 1.00 55.22 86 ASP A O 1
ATOM 672 N N . GLU A 1 87 ? 24.069 -7.373 -11.413 1.00 61.09 87 GLU A N 1
ATOM 673 C CA . GLU A 1 87 ? 25.297 -7.889 -12.031 1.00 61.09 87 GLU A CA 1
ATOM 674 C C . GLU A 1 87 ? 25.531 -9.334 -11.553 1.00 61.09 87 GLU A C 1
ATOM 676 O O . GLU A 1 87 ? 26.113 -9.587 -10.498 1.00 61.09 87 GLU A O 1
ATOM 681 N N . THR A 1 88 ? 25.080 -10.310 -12.346 1.00 64.19 88 THR A N 1
ATOM 682 C CA . THR A 1 88 ? 25.533 -11.705 -12.245 1.00 64.19 88 THR A CA 1
ATOM 683 C C . THR A 1 88 ? 27.032 -11.803 -12.553 1.00 64.19 88 THR A C 1
ATOM 685 O O . THR A 1 88 ? 27.443 -11.587 -13.692 1.00 64.19 88 THR A O 1
ATOM 688 N N . ASP A 1 89 ? 27.821 -12.147 -11.534 1.00 61.28 89 ASP A N 1
ATOM 689 C CA . ASP A 1 89 ? 29.251 -12.499 -11.590 1.00 61.28 89 ASP A CA 1
ATOM 690 C C . ASP A 1 89 ? 29.426 -13.874 -12.294 1.00 61.28 89 ASP A C 1
ATOM 692 O O . ASP A 1 89 ? 28.766 -14.844 -11.904 1.00 61.28 89 ASP A O 1
ATOM 696 N N . ASP A 1 90 ? 30.263 -13.943 -13.344 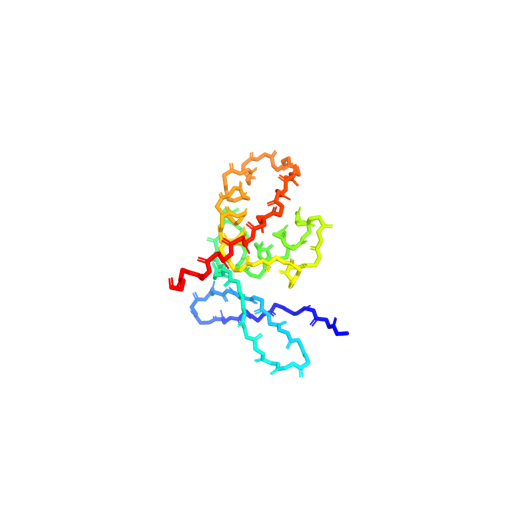1.00 63.91 90 ASP A N 1
ATOM 697 C CA . ASP A 1 90 ? 30.657 -15.167 -14.092 1.00 63.91 90 ASP A CA 1
ATOM 698 C C . ASP A 1 90 ? 32.014 -15.716 -13.615 1.00 63.91 90 ASP A C 1
ATOM 700 O O . ASP A 1 90 ? 32.983 -14.921 -13.529 1.00 63.91 90 ASP A O 1
#

Radius of gyration: 14.19 Å; chains: 1; bounding box: 43×31×29 Å